Protein AF-A0A0F7FBL0-F1 (afdb_monomer_lite)

Radius of gyration: 16.07 Å; chains: 1; bounding box: 39×39×36 Å

Secondary structure (DSSP, 8-state):
--TTTTHHHHHHHHHHHHHT----TT-TT---SSEEEES-SSSHHHH-HHHHHHHHHHHHHHHHHHHHHHTT-SS--EEEEEE-SS-TTS-EEEEE-S-SSS-SS--------TT-PPPGGGBTTB-TTTTTTTS------SSSS--EEEEEE-

pLDDT: mean 74.2, std 18.41, range [28.88, 95.0]

Foldseek 3Di:
DPPCPCVVVLVVVLLVVLLPPDDVLLDPVDWFDFDKDFSDDPQQLVVDLVSLLSRVLSQVVSVVVVVVVCVNGPFAKEKEWEAEPRGSRPTIITIGGDDPPADPPDDPDDPQDQPADDDPSNPPPDDCVVAPHRDDDDQPDPDNGGYYYHYHYD

Organism: NCBI:txid1333534

Sequence (154 aa):
MKKTRGLKKHYRRIRKNLINIPLHLDDKESWYNMWHVHVEGKGISNISLKHRRSHIKELLNFLDGVEDHSRNSKLPFQTWIHIDAESGTCDSLYIHTPNPHTEYPYIIATKITKEMKVDPMFAGIIDEKNYENGINIRAKLFNNEEKFRRIIVY

Structure (mmCIF, N/CA/C/O backbone):
data_AF-A0A0F7FBL0-F1
#
_entry.id   AF-A0A0F7FBL0-F1
#
loop_
_atom_site.group_PDB
_atom_site.id
_atom_site.type_symbol
_atom_site.label_atom_id
_atom_site.label_alt_id
_atom_site.label_comp_id
_atom_site.label_asym_id
_atom_site.label_entity_id
_atom_site.label_seq_id
_atom_site.pdbx_PDB_ins_code
_atom_site.Cartn_x
_atom_site.Cartn_y
_atom_site.Cartn_z
_atom_site.occupancy
_atom_site.B_iso_or_equiv
_atom_site.auth_seq_id
_atom_site.auth_comp_id
_atom_site.auth_asym_id
_atom_site.auth_atom_id
_atom_site.pdbx_PDB_model_num
ATOM 1 N N . MET A 1 1 ? -17.330 20.996 19.217 1.00 46.38 1 MET A N 1
ATOM 2 C CA . MET A 1 1 ? -17.466 20.668 17.774 1.00 46.38 1 MET A CA 1
ATOM 3 C C . MET A 1 1 ? -17.455 19.145 17.612 1.00 46.38 1 MET A C 1
ATOM 5 O O . MET A 1 1 ? -16.532 18.523 18.123 1.00 46.38 1 MET A O 1
ATOM 9 N N . LYS A 1 2 ? -18.482 18.505 17.018 1.00 42.94 2 LYS A N 1
ATOM 10 C CA . LYS A 1 2 ? -18.538 17.025 16.938 1.00 42.94 2 LYS A CA 1
ATOM 11 C C . LYS A 1 2 ? -17.349 16.497 16.122 1.00 42.94 2 LYS A C 1
ATOM 13 O O . LYS A 1 2 ? -17.262 16.783 14.929 1.00 42.94 2 LYS A O 1
ATOM 18 N N . LYS A 1 3 ? -16.492 15.692 16.763 1.00 54.97 3 LYS A N 1
ATOM 19 C CA . LYS A 1 3 ? -15.247 15.095 16.228 1.00 54.97 3 LYS A CA 1
ATOM 20 C C . LYS A 1 3 ? -15.441 14.196 14.987 1.00 54.97 3 LYS A C 1
ATOM 22 O O . LYS A 1 3 ? -14.478 13.696 14.428 1.00 54.97 3 LYS A O 1
ATOM 27 N N . THR A 1 4 ? -16.682 14.004 14.536 1.00 56.12 4 THR A N 1
ATOM 28 C CA . THR A 1 4 ? -17.079 13.138 13.417 1.00 56.12 4 THR A CA 1
ATOM 29 C C . THR A 1 4 ? -17.600 13.897 12.189 1.00 56.12 4 THR A C 1
ATOM 31 O O . THR A 1 4 ? -17.837 13.291 11.138 1.00 56.12 4 THR A O 1
ATOM 34 N N . ARG A 1 5 ? -17.790 15.224 12.273 1.00 65.06 5 ARG A N 1
ATOM 35 C CA . ARG A 1 5 ? -18.327 16.018 11.157 1.00 65.06 5 ARG A CA 1
ATOM 36 C C . ARG A 1 5 ? -17.257 16.144 10.066 1.00 65.06 5 ARG A C 1
ATOM 38 O O . ARG A 1 5 ? -16.249 16.807 10.255 1.00 65.06 5 ARG A O 1
ATOM 45 N N . GLY A 1 6 ? -17.484 15.500 8.919 1.00 76.12 6 GLY A N 1
ATOM 46 C CA . GLY A 1 6 ? -16.589 15.572 7.755 1.00 76.12 6 GLY A CA 1
ATOM 47 C C . GLY A 1 6 ? -15.833 14.286 7.412 1.00 76.12 6 GLY A C 1
ATOM 48 O O . GLY A 1 6 ? -15.201 14.250 6.360 1.00 76.12 6 GLY A O 1
ATOM 49 N N . LEU A 1 7 ? -15.961 13.210 8.199 1.00 79.81 7 LEU A N 1
ATOM 50 C CA . LEU A 1 7 ? -15.278 11.930 7.938 1.00 79.81 7 LEU A CA 1
ATOM 51 C C . LEU A 1 7 ? -15.595 11.338 6.555 1.00 79.81 7 LEU A C 1
ATOM 53 O O . LEU A 1 7 ? -14.695 10.905 5.844 1.00 79.81 7 LEU A O 1
ATOM 57 N N . LYS A 1 8 ? -16.856 11.396 6.107 1.00 83.31 8 LYS A N 1
ATOM 58 C CA . LYS A 1 8 ? -17.236 10.933 4.757 1.00 83.31 8 LYS A CA 1
ATOM 59 C C . LYS A 1 8 ? -16.526 11.729 3.655 1.00 83.31 8 LYS A C 1
ATOM 61 O O . LYS A 1 8 ? -16.056 11.157 2.677 1.00 83.31 8 LYS A O 1
ATOM 66 N N . LYS A 1 9 ? -16.436 13.056 3.812 1.00 85.81 9 LYS A N 1
ATOM 67 C CA . LYS A 1 9 ? -15.704 13.934 2.881 1.00 85.81 9 LYS A CA 1
ATOM 68 C C . LYS A 1 9 ? -14.202 13.644 2.934 1.00 85.81 9 LYS A C 1
ATOM 70 O O . LYS A 1 9 ? -13.554 13.660 1.895 1.00 85.81 9 LYS A O 1
ATOM 75 N N . HIS A 1 10 ? -13.680 13.360 4.123 1.00 85.88 10 HIS A N 1
ATOM 76 C CA . HIS A 1 10 ? -12.286 13.006 4.351 1.00 85.88 10 HIS A CA 1
ATOM 77 C C . HIS A 1 10 ? -11.897 11.709 3.626 1.00 85.88 10 HIS A C 1
ATOM 79 O O . HIS A 1 10 ? -11.025 11.768 2.764 1.00 85.88 10 HIS A O 1
ATOM 85 N N . TYR A 1 11 ? -12.598 10.593 3.858 1.00 85.50 11 TYR A N 1
ATOM 86 C CA . TYR A 1 11 ? -12.302 9.324 3.175 1.00 85.50 11 TYR A CA 1
ATOM 87 C C . TYR A 1 11 ? -12.543 9.386 1.666 1.00 85.50 11 TYR A C 1
ATOM 89 O O . TYR A 1 11 ? -11.774 8.825 0.894 1.00 85.50 11 TYR A O 1
ATOM 97 N N . ARG A 1 12 ? -13.545 10.148 1.206 1.00 87.19 12 ARG A N 1
ATOM 98 C CA . ARG A 1 12 ? -13.715 10.403 -0.233 1.00 87.19 12 ARG A CA 1
ATOM 99 C C . ARG A 1 12 ? -12.504 11.121 -0.835 1.00 87.19 12 ARG A C 1
ATOM 101 O O . ARG A 1 12 ? -12.114 10.813 -1.954 1.00 87.19 12 ARG A O 1
ATOM 108 N N . ARG A 1 13 ? -11.925 12.082 -0.110 1.00 87.88 13 ARG A N 1
ATOM 109 C CA . ARG A 1 13 ? -10.719 12.791 -0.551 1.00 87.88 13 ARG A CA 1
ATOM 110 C C . ARG A 1 13 ? -9.504 11.868 -0.557 1.00 87.88 13 ARG A C 1
ATOM 112 O O . ARG A 1 13 ? -8.770 11.905 -1.528 1.00 87.88 13 ARG A O 1
ATOM 119 N N . ILE A 1 14 ? -9.330 11.040 0.474 1.00 88.06 14 ILE A N 1
ATOM 120 C CA . ILE A 1 14 ? -8.270 10.021 0.518 1.00 88.06 14 ILE A CA 1
ATOM 121 C C . ILE A 1 14 ? -8.345 9.130 -0.719 1.00 88.06 14 ILE A C 1
ATOM 123 O O . ILE A 1 14 ? -7.381 9.063 -1.468 1.00 88.06 14 ILE A O 1
ATOM 127 N N . ARG A 1 15 ? -9.509 8.524 -0.982 1.00 88.12 15 ARG A N 1
ATOM 128 C CA . ARG A 1 15 ? -9.693 7.653 -2.150 1.00 88.12 15 ARG A CA 1
ATOM 129 C C . ARG A 1 15 ? -9.379 8.364 -3.451 1.00 88.12 15 ARG A C 1
ATOM 131 O O . ARG A 1 15 ? -8.648 7.831 -4.271 1.00 88.12 15 ARG A O 1
ATOM 138 N N . LYS A 1 16 ? -9.896 9.586 -3.620 1.00 88.44 16 LYS A N 1
ATOM 139 C CA . LYS A 1 16 ? -9.608 10.396 -4.806 1.00 88.44 16 LYS A CA 1
ATOM 140 C C . LYS A 1 16 ? -8.106 10.649 -4.957 1.00 88.44 16 LYS A C 1
ATOM 142 O O . LYS A 1 16 ? -7.605 10.589 -6.068 1.00 88.44 16 LYS A O 1
ATOM 147 N N . ASN A 1 17 ? -7.409 10.942 -3.863 1.00 87.88 17 ASN A N 1
ATOM 148 C CA . ASN A 1 17 ? -5.974 11.189 -3.896 1.00 87.88 17 ASN A CA 1
ATOM 149 C C . ASN A 1 17 ? -5.205 9.924 -4.279 1.00 87.88 17 ASN A C 1
ATOM 151 O O . ASN A 1 17 ? -4.386 10.009 -5.178 1.00 87.88 17 ASN A O 1
ATOM 155 N N . LEU A 1 18 ? -5.503 8.782 -3.649 1.00 88.12 18 LEU A N 1
ATOM 156 C CA . LEU A 1 18 ? -4.835 7.503 -3.916 1.00 88.12 18 LEU A CA 1
ATOM 157 C C . LEU A 1 18 ? -5.059 7.027 -5.359 1.00 88.12 18 LEU A C 1
ATOM 159 O O . LEU A 1 18 ? -4.101 6.710 -6.047 1.00 88.12 18 LEU A O 1
ATOM 163 N N . ILE A 1 19 ? -6.304 7.051 -5.851 1.00 85.00 19 ILE A N 1
ATOM 164 C CA . ILE A 1 19 ? -6.646 6.618 -7.222 1.00 85.00 19 ILE A CA 1
ATOM 165 C C . ILE A 1 19 ? -5.982 7.500 -8.289 1.00 85.00 19 ILE A C 1
ATOM 167 O O . ILE A 1 19 ? -5.711 7.035 -9.389 1.00 85.00 19 ILE A O 1
ATOM 171 N N . ASN A 1 20 ? -5.719 8.769 -7.975 1.00 87.25 20 ASN A N 1
ATOM 172 C CA . ASN A 1 20 ? -5.108 9.710 -8.909 1.00 87.25 20 ASN A CA 1
ATOM 173 C C . ASN A 1 20 ? -3.574 9.742 -8.829 1.00 87.25 20 ASN A C 1
ATOM 175 O O . ASN A 1 20 ? -2.973 10.616 -9.452 1.00 87.25 20 ASN A O 1
ATOM 179 N N . ILE A 1 21 ? -2.935 8.861 -8.051 1.00 88.50 21 ILE A N 1
ATOM 180 C CA . ILE A 1 21 ? -1.473 8.759 -8.048 1.00 88.50 21 ILE A CA 1
ATOM 181 C C . ILE A 1 21 ? -1.043 8.168 -9.395 1.00 88.50 21 ILE A C 1
ATOM 183 O O . ILE A 1 21 ? -1.426 7.036 -9.693 1.00 88.50 21 ILE A O 1
ATOM 187 N N . PRO A 1 22 ? -0.260 8.898 -10.209 1.00 87.81 22 PRO A N 1
ATOM 188 C CA . PRO A 1 22 ? 0.261 8.344 -11.446 1.00 87.81 22 PRO A CA 1
ATOM 189 C C . PRO A 1 22 ? 1.307 7.275 -11.115 1.00 87.81 22 PRO A C 1
ATOM 191 O O . PRO A 1 22 ? 2.291 7.545 -10.423 1.00 87.81 22 PRO A O 1
ATOM 194 N N . LEU A 1 23 ? 1.076 6.056 -11.599 1.00 87.75 23 LEU A N 1
ATOM 195 C CA . LEU A 1 23 ? 2.027 4.955 -11.521 1.00 87.75 23 LEU A CA 1
ATOM 196 C C . LEU A 1 23 ? 2.505 4.619 -12.932 1.00 87.75 23 LEU A C 1
ATOM 198 O O . LEU A 1 23 ? 1.695 4.311 -13.799 1.00 87.75 23 LEU A O 1
ATOM 202 N N . HIS A 1 24 ? 3.815 4.664 -13.139 1.00 89.12 24 HIS A N 1
ATOM 203 C CA . HIS A 1 24 ? 4.495 4.448 -14.412 1.00 89.12 24 HIS A CA 1
ATOM 204 C C . HIS A 1 24 ? 5.081 3.031 -14.480 1.00 89.12 24 HIS A C 1
ATOM 206 O O . HIS A 1 24 ? 6.233 2.830 -14.843 1.00 89.12 24 HIS A O 1
ATOM 212 N N . LEU A 1 25 ? 4.299 2.027 -14.069 1.00 83.81 25 LEU A N 1
ATOM 213 C CA . LEU A 1 25 ? 4.720 0.615 -14.104 1.00 83.81 25 LEU A CA 1
ATOM 214 C C . LEU A 1 25 ? 4.785 0.054 -15.543 1.00 83.81 25 LEU A C 1
ATOM 216 O O . LEU A 1 25 ? 5.327 -1.021 -15.790 1.00 83.81 25 LEU A O 1
ATOM 220 N N . ASP A 1 26 ? 4.219 0.771 -16.509 1.00 83.06 26 ASP A N 1
ATOM 221 C CA . ASP A 1 26 ? 4.205 0.454 -17.937 1.00 83.06 26 ASP A CA 1
ATOM 222 C C . ASP A 1 26 ? 5.391 1.050 -18.721 1.00 83.06 26 ASP A C 1
ATOM 224 O O . ASP A 1 26 ? 5.597 0.701 -19.893 1.00 83.06 26 ASP A O 1
ATOM 228 N N . ASP A 1 27 ? 6.172 1.927 -18.093 1.00 86.12 27 ASP A N 1
ATOM 229 C CA . ASP A 1 27 ? 7.385 2.530 -18.638 1.00 86.12 27 ASP A CA 1
ATOM 230 C C . ASP A 1 27 ? 8.623 1.769 -18.150 1.00 86.12 27 ASP A C 1
ATOM 232 O O . ASP A 1 27 ? 8.798 1.567 -16.956 1.00 86.12 27 ASP A O 1
ATOM 236 N N . LYS A 1 28 ? 9.495 1.347 -19.072 1.00 82.31 28 LYS A N 1
ATOM 237 C CA . LYS A 1 28 ? 10.684 0.543 -18.746 1.00 82.31 28 LYS A CA 1
ATOM 238 C C . LYS A 1 28 ? 11.817 1.354 -18.119 1.00 82.31 28 LYS A C 1
ATOM 240 O O . LYS A 1 28 ? 12.675 0.764 -17.472 1.00 82.31 28 LYS A O 1
ATOM 245 N N . GLU A 1 29 ? 11.819 2.670 -18.314 1.00 87.81 29 GLU A N 1
ATOM 246 C CA . GLU A 1 29 ? 12.842 3.565 -17.758 1.00 87.81 29 GLU A CA 1
ATOM 247 C C . GLU A 1 29 ? 12.461 4.080 -16.361 1.00 87.81 29 GLU A C 1
ATOM 249 O O . GLU A 1 29 ? 13.287 4.646 -15.640 1.00 87.81 29 GLU A O 1
ATOM 254 N N . SER A 1 30 ? 11.204 3.874 -15.963 1.00 90.69 30 SER A N 1
ATOM 255 C CA . SER A 1 30 ? 10.697 4.249 -14.650 1.00 90.69 30 SER A CA 1
ATOM 256 C C . SER A 1 30 ? 11.172 3.278 -13.568 1.00 90.69 30 SER A C 1
ATOM 258 O O . SER A 1 30 ? 11.320 2.079 -13.785 1.00 90.69 30 SER A O 1
ATOM 260 N N . TRP A 1 31 ? 11.391 3.791 -12.359 1.00 92.62 31 TRP A N 1
ATOM 261 C CA . TRP A 1 31 ? 11.742 2.966 -11.207 1.00 92.62 31 TRP A CA 1
ATOM 262 C C . TRP A 1 31 ? 11.247 3.575 -9.896 1.00 92.62 31 TRP A C 1
ATOM 264 O O . TRP A 1 31 ? 11.058 4.783 -9.765 1.00 92.62 31 TRP A O 1
ATOM 274 N N . TYR A 1 32 ? 11.059 2.712 -8.899 1.00 92.62 32 TYR A N 1
ATOM 275 C CA . TYR A 1 32 ? 10.593 3.051 -7.563 1.00 92.62 32 TYR A CA 1
ATOM 276 C C . TYR A 1 32 ? 11.609 2.566 -6.528 1.00 92.62 32 TYR A C 1
ATOM 278 O O . TYR A 1 32 ? 11.713 1.374 -6.229 1.00 92.62 32 TYR A O 1
ATOM 286 N N . ASN A 1 33 ? 12.359 3.503 -5.949 1.00 94.12 33 ASN A N 1
ATOM 287 C CA . ASN A 1 33 ? 13.255 3.211 -4.835 1.00 94.12 33 ASN A CA 1
ATOM 288 C C . ASN A 1 33 ? 12.514 3.405 -3.504 1.00 94.12 33 ASN A C 1
ATOM 290 O O . ASN A 1 33 ? 12.409 4.534 -3.025 1.00 94.12 33 ASN A O 1
ATOM 294 N N . MET A 1 34 ? 11.973 2.320 -2.935 1.00 90.38 34 MET A N 1
ATOM 295 C CA . MET A 1 34 ? 11.245 2.329 -1.656 1.00 90.38 34 MET A CA 1
ATOM 296 C C . MET A 1 34 ? 10.153 3.412 -1.585 1.00 90.38 34 MET A C 1
ATOM 298 O O . MET A 1 34 ? 9.866 3.969 -0.519 1.00 90.38 34 MET A O 1
ATOM 302 N N . TRP A 1 35 ? 9.555 3.739 -2.735 1.00 94.38 35 TRP A N 1
ATOM 303 C CA . TRP A 1 35 ? 8.521 4.759 -2.817 1.00 94.38 35 TRP A CA 1
ATOM 304 C C . TRP A 1 35 ? 7.317 4.293 -2.016 1.00 94.38 35 TRP A C 1
ATOM 306 O O . TRP A 1 35 ? 6.952 3.121 -2.069 1.00 94.38 35 TRP A O 1
ATOM 316 N N . HIS A 1 36 ? 6.694 5.194 -1.272 1.00 93.50 36 HIS A N 1
ATOM 317 C CA . HIS A 1 36 ? 5.553 4.831 -0.455 1.00 93.50 36 HIS A CA 1
ATOM 318 C C . HIS A 1 36 ? 4.574 5.975 -0.292 1.00 93.50 36 HIS A C 1
ATOM 320 O O . HIS A 1 36 ? 4.909 7.153 -0.428 1.00 93.50 36 HIS A O 1
ATOM 326 N N . VAL A 1 37 ? 3.343 5.601 0.035 1.00 93.00 37 VAL A N 1
ATOM 327 C CA . VAL A 1 37 ? 2.269 6.535 0.334 1.00 93.00 37 VAL A CA 1
ATOM 328 C C . VAL A 1 37 ? 1.667 6.244 1.697 1.00 93.00 37 VAL A C 1
ATOM 330 O O . VAL A 1 37 ? 1.361 5.101 2.035 1.00 93.00 37 VAL A O 1
ATOM 333 N N . HIS A 1 38 ? 1.444 7.310 2.456 1.00 91.56 38 HIS A N 1
ATOM 334 C CA . HIS A 1 38 ? 0.614 7.299 3.652 1.00 91.56 38 HIS A CA 1
ATOM 335 C C . HIS A 1 38 ? -0.807 7.734 3.296 1.00 91.56 38 HIS A C 1
ATOM 337 O O . HIS A 1 38 ? -1.011 8.637 2.481 1.00 91.56 38 HIS A O 1
ATOM 343 N N . VAL A 1 39 ? -1.807 7.137 3.945 1.00 85.56 39 VAL A N 1
ATOM 344 C CA . VAL A 1 39 ? -3.222 7.476 3.708 1.00 85.56 39 VAL A CA 1
ATOM 345 C C . VAL A 1 39 ? -3.500 8.945 4.014 1.00 85.56 39 VAL A C 1
ATOM 347 O O . VAL A 1 39 ? -4.199 9.626 3.258 1.00 85.56 39 VAL A O 1
ATOM 350 N N . GLU A 1 40 ? -2.971 9.437 5.136 1.00 77.19 40 GLU A N 1
ATOM 351 C CA . GLU A 1 40 ? -3.034 10.842 5.512 1.00 77.19 40 GLU A CA 1
ATOM 352 C C . GLU A 1 40 ? -2.082 11.196 6.665 1.00 77.19 40 GLU A C 1
ATOM 354 O O . GLU A 1 40 ? -1.669 10.330 7.427 1.00 77.19 40 GLU A O 1
ATOM 359 N N . GLY A 1 41 ? -1.798 12.493 6.827 1.00 69.69 41 GLY A N 1
ATOM 360 C CA . GLY A 1 41 ? -0.924 13.015 7.885 1.00 69.69 41 GLY A CA 1
ATOM 361 C C . GLY A 1 41 ? -1.622 13.826 8.986 1.00 69.69 41 GLY A C 1
ATOM 362 O O . GLY A 1 41 ? -0.935 14.502 9.741 1.00 69.69 41 GLY A O 1
ATOM 363 N N . LYS A 1 42 ? -2.964 13.847 9.083 1.00 76.88 42 LYS A N 1
ATOM 364 C CA . LYS A 1 42 ? -3.671 14.652 10.108 1.00 76.88 42 LYS A CA 1
ATOM 365 C C . LYS A 1 42 ? -3.898 1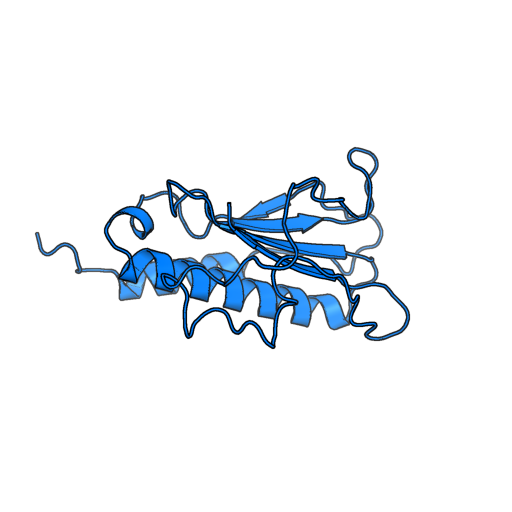3.922 11.434 1.00 76.88 42 LYS A C 1
ATOM 367 O O . LYS A 1 42 ? -4.556 14.481 12.311 1.00 76.88 42 LYS A O 1
ATOM 372 N N . GLY A 1 43 ? -3.397 12.698 11.589 1.00 83.06 43 GLY A N 1
ATOM 373 C CA . GLY A 1 43 ? -3.497 11.947 12.842 1.00 83.06 43 GLY A CA 1
ATOM 374 C C . GLY A 1 43 ? -4.862 11.319 13.110 1.00 83.06 43 GLY A C 1
ATOM 375 O O . GLY A 1 43 ? -5.103 10.865 14.223 1.00 83.06 43 GLY A O 1
ATOM 376 N N . ILE A 1 44 ? -5.773 11.267 12.134 1.00 85.56 44 ILE A N 1
ATOM 377 C CA . ILE A 1 44 ? -7.117 10.698 12.311 1.00 85.56 44 ILE A CA 1
ATOM 378 C C . ILE A 1 44 ? -7.044 9.205 12.625 1.00 85.56 44 ILE A C 1
ATOM 380 O O . ILE A 1 44 ? -7.812 8.723 13.460 1.00 85.56 44 ILE A O 1
ATOM 384 N N . SER A 1 45 ? -6.097 8.483 12.025 1.00 86.06 45 SER A N 1
ATOM 385 C CA . SER A 1 45 ? -5.819 7.082 12.358 1.00 86.06 45 SER A CA 1
ATOM 386 C C . SER A 1 45 ? -5.427 6.889 13.823 1.00 86.06 45 SER A C 1
ATOM 388 O O . SER A 1 45 ? -5.790 5.871 14.404 1.00 86.06 45 SER A O 1
ATOM 390 N N . ASN A 1 46 ? -4.800 7.885 14.451 1.00 88.94 46 ASN A N 1
ATOM 391 C CA . ASN A 1 46 ? -4.370 7.816 15.852 1.00 88.94 46 ASN A CA 1
ATOM 392 C C . ASN A 1 46 ? -5.504 8.143 16.837 1.00 88.94 46 ASN A C 1
ATOM 394 O O . ASN A 1 46 ? -5.386 7.881 18.028 1.00 88.94 46 ASN A O 1
ATOM 398 N N . ILE A 1 47 ? -6.633 8.687 16.363 1.00 88.56 47 ILE A N 1
ATOM 399 C CA . ILE A 1 47 ? -7.774 9.039 17.226 1.00 88.56 47 ILE A CA 1
ATOM 400 C C . ILE A 1 47 ? -8.483 7.789 17.753 1.00 88.56 47 ILE A C 1
ATOM 402 O O . ILE A 1 47 ? -9.007 7.790 18.865 1.00 88.56 47 ILE A O 1
ATOM 406 N N . SER A 1 48 ? -8.596 6.748 16.926 1.00 87.44 48 SER A N 1
ATOM 407 C CA . SER A 1 48 ? -9.246 5.503 17.334 1.00 87.44 48 SER A CA 1
ATOM 408 C C . SER A 1 48 ? -8.893 4.353 16.407 1.00 87.44 48 SER A C 1
ATOM 410 O O . SER A 1 48 ? -8.738 4.538 15.196 1.00 87.44 48 SER A O 1
ATOM 412 N N . LEU A 1 49 ? -8.971 3.142 16.954 1.00 86.31 49 LEU A N 1
ATOM 413 C CA . LEU A 1 49 ? -8.858 1.908 16.192 1.00 86.31 49 LEU A CA 1
ATOM 414 C C . LEU A 1 49 ? -9.797 1.863 14.972 1.00 86.31 49 LEU A C 1
ATOM 416 O O . LEU A 1 49 ? -9.415 1.444 13.881 1.00 86.31 49 LEU A O 1
ATOM 420 N N . LYS A 1 50 ? -11.034 2.344 15.112 1.00 88.12 50 LYS A N 1
ATOM 421 C CA . LYS A 1 50 ? -11.993 2.384 13.999 1.00 88.12 50 LYS A CA 1
ATOM 422 C C . LYS A 1 50 ? -11.464 3.188 12.802 1.00 88.12 50 LYS A C 1
ATOM 424 O O . LYS A 1 50 ? -11.703 2.810 11.652 1.00 88.12 50 LYS A O 1
ATOM 429 N N . HIS A 1 51 ? -10.759 4.287 13.065 1.00 88.38 51 HIS A N 1
ATOM 430 C CA . HIS A 1 51 ? -10.156 5.118 12.027 1.00 88.38 51 HIS A CA 1
ATOM 431 C C . HIS A 1 51 ? -8.922 4.467 11.424 1.00 88.38 51 HIS A C 1
ATOM 433 O O . HIS A 1 51 ? -8.850 4.382 10.200 1.00 88.38 51 HIS A O 1
ATOM 439 N N . ARG A 1 52 ? -8.033 3.911 12.253 1.00 88.56 52 ARG A N 1
ATOM 440 C CA . ARG A 1 52 ? -6.877 3.148 11.771 1.00 88.56 52 ARG A CA 1
ATOM 441 C C . ARG A 1 52 ? -7.288 1.989 10.861 1.00 88.56 52 ARG A C 1
ATOM 443 O O . ARG A 1 52 ? -6.848 1.913 9.722 1.00 88.56 52 ARG A O 1
ATOM 450 N N . ARG A 1 53 ? -8.265 1.180 11.285 1.00 89.00 53 ARG A N 1
ATOM 451 C CA . ARG A 1 53 ? -8.885 0.116 10.470 1.00 89.00 53 ARG A CA 1
ATOM 452 C C . ARG A 1 53 ? -9.429 0.632 9.138 1.00 89.00 53 ARG A C 1
ATOM 454 O O . ARG A 1 53 ? -9.329 -0.049 8.124 1.00 89.00 53 ARG A O 1
ATOM 461 N N . SER A 1 54 ? -10.017 1.828 9.126 1.00 89.75 54 SER A N 1
ATOM 462 C CA . SER A 1 54 ? -10.506 2.439 7.886 1.00 89.75 54 SER A CA 1
ATOM 463 C C . SER A 1 54 ? -9.358 2.880 6.975 1.00 89.75 54 SER A C 1
ATOM 465 O O . SER A 1 54 ? -9.495 2.762 5.768 1.00 89.75 54 SER A O 1
ATOM 467 N N . HIS A 1 55 ? -8.228 3.335 7.525 1.00 90.00 55 HIS A N 1
ATOM 468 C CA . HIS A 1 55 ? -7.041 3.701 6.742 1.00 90.00 55 HIS A CA 1
ATOM 469 C C . HIS A 1 55 ? -6.403 2.468 6.113 1.00 90.00 55 HIS A C 1
ATOM 471 O O . HIS A 1 55 ? -6.166 2.473 4.911 1.00 90.00 55 HIS A O 1
ATOM 477 N N . ILE A 1 56 ? -6.237 1.389 6.883 1.00 87.50 56 ILE A N 1
ATOM 478 C CA . ILE A 1 56 ? -5.746 0.114 6.349 1.00 87.50 56 ILE A CA 1
ATOM 479 C C . ILE A 1 56 ? -6.629 -0.370 5.195 1.00 87.50 56 ILE A C 1
ATOM 481 O O . ILE A 1 56 ? -6.106 -0.769 4.164 1.00 87.50 56 ILE A O 1
ATOM 485 N N . LYS A 1 57 ? -7.960 -0.241 5.290 1.00 89.38 57 LYS A N 1
ATOM 486 C CA . LYS A 1 57 ? -8.851 -0.542 4.155 1.00 89.38 57 LYS A CA 1
ATOM 487 C C . LYS A 1 57 ? -8.569 0.310 2.917 1.00 89.38 57 LYS A C 1
ATOM 489 O O . LYS A 1 57 ? -8.662 -0.206 1.813 1.00 89.38 57 LYS A O 1
ATOM 494 N N . GLU A 1 58 ? -8.242 1.592 3.071 1.00 90.38 58 GLU A N 1
ATOM 495 C CA . GLU A 1 58 ? -7.872 2.422 1.918 1.00 90.38 58 GLU A CA 1
ATOM 496 C C . GLU A 1 58 ? -6.506 2.041 1.335 1.00 90.38 58 GLU A C 1
ATOM 498 O O . GLU A 1 58 ? -6.364 2.071 0.117 1.00 90.38 58 GLU A O 1
ATOM 503 N N . LEU A 1 59 ? -5.532 1.634 2.162 1.00 89.00 59 LEU A N 1
ATOM 504 C CA . LEU A 1 59 ? -4.262 1.082 1.669 1.00 89.00 59 LEU A CA 1
ATOM 505 C C . LEU A 1 59 ? -4.478 -0.224 0.906 1.00 89.00 59 LEU A C 1
ATOM 507 O O . LEU A 1 59 ? -3.893 -0.400 -0.154 1.00 89.00 59 LEU A O 1
ATOM 511 N N . LEU A 1 60 ? -5.344 -1.108 1.407 1.00 86.56 60 LEU A N 1
ATOM 512 C CA . LEU A 1 60 ? -5.708 -2.356 0.729 1.00 86.56 60 LEU A CA 1
ATOM 513 C C . LEU A 1 60 ? -6.392 -2.085 -0.616 1.00 86.56 60 LEU A C 1
ATOM 515 O O . LEU A 1 60 ? -5.987 -2.647 -1.624 1.00 86.56 60 LEU A O 1
ATOM 519 N N . ASN A 1 61 ? -7.349 -1.153 -0.662 1.00 88.19 61 ASN A N 1
ATOM 520 C CA . ASN A 1 61 ? -7.973 -0.749 -1.926 1.00 88.19 61 ASN A CA 1
ATOM 521 C C . ASN A 1 61 ? -6.948 -0.150 -2.904 1.00 88.19 61 ASN A C 1
ATOM 523 O O . ASN A 1 61 ? -7.057 -0.338 -4.113 1.00 88.19 61 ASN A O 1
ATOM 527 N N . PHE A 1 62 ? -5.970 0.611 -2.399 1.00 89.25 62 PHE A N 1
ATOM 528 C CA . PHE A 1 62 ? -4.907 1.151 -3.242 1.00 89.25 62 PHE A CA 1
ATOM 529 C C . PHE A 1 62 ? -3.979 0.046 -3.751 1.00 89.25 62 PHE A C 1
ATOM 531 O O . PHE A 1 62 ? -3.627 0.064 -4.924 1.00 89.25 62 PHE A O 1
ATOM 538 N N . LEU A 1 63 ? -3.657 -0.947 -2.918 1.00 86.44 63 LEU A N 1
ATOM 539 C CA . LEU A 1 63 ? -2.906 -2.138 -3.312 1.00 86.44 63 LEU A CA 1
ATOM 540 C C . LEU A 1 63 ? -3.607 -2.899 -4.443 1.00 86.44 63 LEU A C 1
ATOM 542 O O . LEU A 1 63 ? -2.960 -3.225 -5.434 1.00 86.44 63 LEU A O 1
ATOM 546 N N . ASP A 1 64 ? -4.920 -3.120 -4.331 1.00 83.94 64 ASP A N 1
ATOM 547 C CA . ASP A 1 64 ? -5.723 -3.718 -5.406 1.00 83.94 64 ASP A CA 1
ATOM 548 C C . ASP A 1 64 ? -5.620 -2.883 -6.700 1.00 83.94 64 ASP A C 1
ATOM 550 O O . ASP A 1 64 ? -5.403 -3.420 -7.785 1.00 83.94 64 ASP A O 1
ATOM 554 N N . GLY A 1 65 ? -5.687 -1.552 -6.586 1.00 83.69 65 GLY A N 1
ATOM 555 C CA . GLY A 1 65 ? -5.525 -0.642 -7.722 1.00 83.69 65 GLY A CA 1
ATOM 556 C C . GLY A 1 65 ? -4.136 -0.695 -8.367 1.00 83.69 65 GLY A C 1
ATOM 557 O O . GLY A 1 65 ? -4.034 -0.667 -9.594 1.00 83.69 65 GLY A O 1
ATOM 558 N N . VAL A 1 66 ? -3.065 -0.791 -7.573 1.00 83.06 66 VAL A N 1
ATOM 559 C CA . VAL A 1 66 ? -1.689 -0.976 -8.070 1.00 83.06 66 VAL A CA 1
ATOM 560 C C . VAL A 1 66 ? -1.591 -2.288 -8.852 1.00 83.06 66 VAL A C 1
ATOM 562 O O . VAL A 1 66 ? -0.997 -2.325 -9.928 1.00 83.06 66 VAL A O 1
ATOM 565 N N . GLU A 1 67 ? -2.212 -3.359 -8.359 1.00 75.12 67 GLU A N 1
ATOM 566 C CA . GLU A 1 67 ? -2.212 -4.651 -9.043 1.00 75.12 67 GLU A CA 1
ATOM 567 C C . GLU A 1 67 ? -2.975 -4.640 -10.359 1.00 75.12 67 GLU A C 1
ATOM 569 O O . GLU A 1 67 ? -2.502 -5.221 -11.338 1.00 75.12 67 GLU A O 1
ATOM 574 N N . ASP A 1 68 ? -4.119 -3.967 -10.412 1.00 79.12 68 ASP A N 1
ATOM 575 C CA . ASP A 1 68 ? -4.866 -3.824 -11.655 1.00 79.12 68 ASP A CA 1
ATOM 576 C C . ASP A 1 68 ? -4.057 -3.049 -12.704 1.00 79.12 68 ASP A C 1
ATOM 578 O O . ASP A 1 68 ? -3.965 -3.504 -13.847 1.00 79.12 68 ASP A O 1
ATOM 582 N N . HIS A 1 69 ? -3.368 -1.968 -12.311 1.00 73.19 69 HIS A N 1
ATOM 583 C CA . HIS A 1 69 ? -2.405 -1.286 -13.189 1.00 73.19 69 HIS A CA 1
ATOM 584 C C . HIS A 1 69 ? -1.264 -2.220 -13.605 1.00 73.19 69 HIS A C 1
ATOM 586 O O . HIS A 1 69 ? -0.820 -2.209 -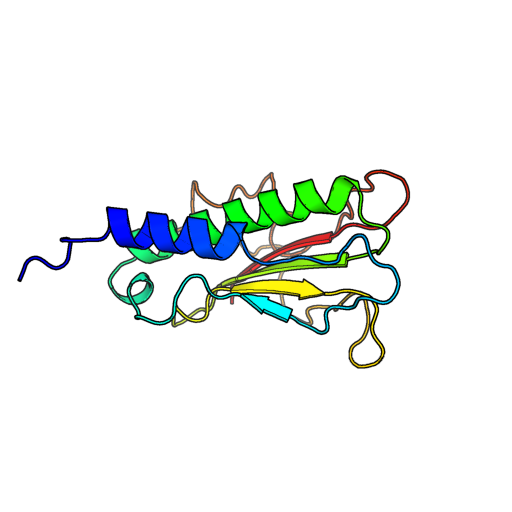14.754 1.00 73.19 69 HIS A O 1
ATOM 592 N N . SER A 1 70 ? -0.827 -3.090 -12.695 1.00 72.75 70 SER A N 1
ATOM 593 C CA . SER A 1 70 ? 0.290 -3.988 -12.949 1.00 72.75 70 SER A CA 1
ATOM 594 C C . SER A 1 70 ? 0.019 -5.082 -13.976 1.00 72.75 70 SER A C 1
ATOM 596 O O . SER A 1 70 ? 0.962 -5.723 -14.446 1.00 72.75 70 SER A O 1
ATOM 598 N N . ARG A 1 71 ? -1.245 -5.364 -14.318 1.00 73.12 71 ARG A N 1
ATOM 599 C CA . ARG A 1 71 ? -1.570 -6.390 -15.325 1.00 73.12 71 ARG A CA 1
ATOM 600 C C . ARG A 1 71 ? -0.939 -6.079 -16.682 1.00 73.12 71 ARG A C 1
ATOM 602 O O . ARG A 1 71 ? -0.609 -7.013 -17.403 1.00 73.12 71 ARG A O 1
ATOM 609 N N . ASN A 1 72 ? -0.705 -4.797 -16.962 1.00 73.75 72 ASN A N 1
ATOM 610 C CA . ASN A 1 72 ? -0.012 -4.308 -18.154 1.00 73.75 72 ASN A CA 1
ATOM 611 C C . ASN A 1 72 ? 1.410 -3.794 -17.849 1.00 73.75 72 ASN A C 1
ATOM 613 O O . ASN A 1 72 ? 2.002 -3.118 -18.689 1.00 73.75 72 ASN A O 1
ATOM 617 N N . SER A 1 73 ? 1.939 -4.074 -16.650 1.00 75.25 73 SER A N 1
ATOM 618 C CA . SER A 1 73 ? 3.291 -3.669 -16.254 1.00 75.25 73 SER A CA 1
ATOM 619 C C . SER A 1 73 ? 4.320 -4.251 -17.213 1.00 75.25 73 SER A C 1
ATOM 621 O O . SER A 1 73 ? 4.199 -5.404 -17.626 1.00 75.25 73 SER A O 1
ATOM 623 N N . LYS A 1 74 ? 5.352 -3.465 -17.520 1.00 75.75 74 LYS A N 1
ATOM 624 C CA . LYS A 1 74 ? 6.540 -3.932 -18.252 1.00 75.75 74 LYS A CA 1
ATOM 625 C C . LYS A 1 74 ? 7.741 -4.146 -17.333 1.00 75.75 74 LYS A C 1
ATOM 627 O O . LYS A 1 74 ? 8.829 -4.442 -17.824 1.00 75.75 74 LYS A O 1
ATOM 632 N N 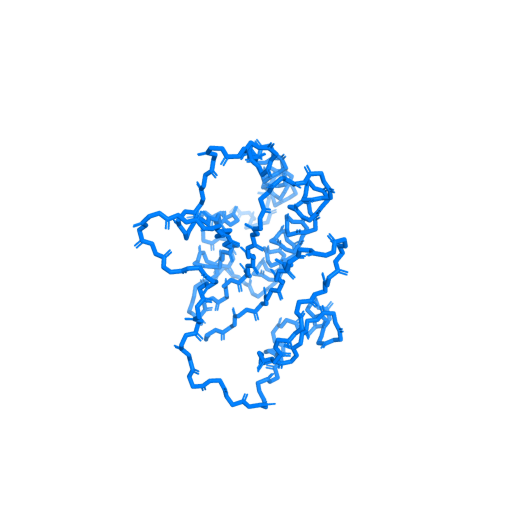. LEU A 1 75 ? 7.545 -3.934 -16.033 1.00 79.31 75 LEU A N 1
ATOM 633 C CA . LEU A 1 75 ? 8.568 -4.030 -15.009 1.00 79.31 75 LEU A CA 1
ATOM 634 C C . LEU A 1 75 ? 8.162 -5.028 -13.922 1.00 79.31 75 LEU A C 1
ATOM 636 O O . LEU A 1 75 ? 6.993 -5.040 -13.502 1.00 79.31 75 LEU A O 1
ATOM 640 N N . PRO A 1 76 ? 9.123 -5.804 -13.394 1.00 83.62 76 PRO A N 1
ATOM 641 C CA . PRO A 1 76 ? 8.924 -6.493 -12.135 1.00 83.62 76 PRO A CA 1
ATOM 642 C C . PRO A 1 76 ? 8.852 -5.458 -11.008 1.00 83.62 76 PRO A C 1
ATOM 644 O O . PRO A 1 76 ? 9.565 -4.449 -11.000 1.00 83.62 76 PRO A O 1
ATOM 647 N N . PHE A 1 77 ? 7.972 -5.706 -10.047 1.00 84.19 77 PHE A N 1
ATOM 648 C CA . PHE A 1 77 ? 7.784 -4.823 -8.909 1.00 84.19 77 PHE A CA 1
ATOM 649 C C . PHE A 1 77 ? 7.339 -5.618 -7.678 1.00 84.19 77 PHE A C 1
ATOM 651 O O . PHE A 1 77 ? 6.737 -6.694 -7.749 1.00 84.19 77 PHE A O 1
ATOM 658 N N . GLN A 1 78 ? 7.623 -5.037 -6.525 1.00 84.19 78 GLN A N 1
ATOM 659 C CA . GLN A 1 78 ? 7.281 -5.530 -5.210 1.00 84.19 78 GLN A CA 1
ATOM 660 C C . GLN A 1 78 ? 6.426 -4.478 -4.513 1.00 84.19 78 GLN A C 1
ATOM 662 O O . GLN A 1 78 ? 6.740 -3.289 -4.542 1.00 84.19 78 GLN A O 1
ATOM 667 N N . THR A 1 79 ? 5.360 -4.922 -3.852 1.00 84.00 79 THR A N 1
ATOM 668 C CA . THR A 1 79 ? 4.527 -4.050 -3.021 1.00 84.00 79 THR A CA 1
ATOM 669 C C . THR A 1 79 ? 4.336 -4.632 -1.640 1.00 84.00 79 THR A C 1
ATOM 671 O O . THR A 1 79 ? 4.252 -5.853 -1.462 1.00 84.00 79 THR A O 1
ATOM 674 N N . TRP A 1 80 ? 4.265 -3.752 -0.646 1.00 83.25 80 TRP A N 1
ATOM 675 C CA . TRP A 1 80 ? 3.860 -4.158 0.688 1.00 83.25 80 TRP A CA 1
ATOM 676 C C . TRP A 1 80 ? 3.187 -3.044 1.463 1.00 83.25 80 TRP A C 1
ATOM 678 O O . TRP A 1 80 ? 3.460 -1.871 1.242 1.00 83.25 80 TRP A O 1
ATOM 688 N N . ILE A 1 81 ? 2.319 -3.413 2.397 1.00 84.69 81 ILE A N 1
ATOM 689 C CA . ILE A 1 81 ? 1.826 -2.477 3.407 1.00 84.69 81 ILE A CA 1
ATOM 690 C C . ILE A 1 81 ? 2.722 -2.583 4.636 1.00 84.69 81 ILE A C 1
ATOM 692 O O . ILE A 1 81 ? 2.972 -3.685 5.113 1.00 84.69 81 ILE A O 1
ATOM 696 N N . HIS A 1 82 ? 3.187 -1.446 5.134 1.00 84.25 82 HIS A N 1
ATOM 697 C CA . HIS A 1 82 ? 3.818 -1.289 6.434 1.00 84.25 82 HIS A CA 1
ATOM 698 C C . HIS A 1 82 ? 2.773 -0.792 7.431 1.00 84.25 82 HIS A C 1
ATOM 700 O O . HIS A 1 82 ? 2.132 0.233 7.192 1.00 84.25 82 HIS A O 1
ATOM 706 N N . ILE A 1 83 ? 2.594 -1.519 8.529 1.00 82.75 83 ILE A N 1
ATOM 707 C CA . ILE A 1 83 ? 1.785 -1.093 9.667 1.00 82.75 83 ILE A CA 1
ATOM 708 C C . ILE A 1 83 ? 2.731 -0.830 10.828 1.00 82.75 83 ILE A C 1
ATOM 710 O O . ILE A 1 83 ? 3.428 -1.736 11.279 1.00 82.75 83 ILE A O 1
ATOM 714 N N . ASP A 1 84 ? 2.736 0.413 11.285 1.00 83.38 84 ASP A N 1
ATOM 715 C CA . ASP A 1 84 ? 3.601 0.877 12.364 1.00 83.38 84 ASP A CA 1
ATOM 716 C C . ASP A 1 84 ? 3.051 0.440 13.735 1.00 83.38 84 ASP A C 1
ATOM 718 O O . ASP A 1 84 ? 1.838 0.409 13.934 1.00 83.38 84 ASP A O 1
ATOM 722 N N . ALA A 1 85 ? 3.885 0.133 14.723 1.00 77.25 85 ALA A N 1
ATOM 723 C CA . ALA A 1 85 ? 3.366 -0.275 16.034 1.00 77.25 85 ALA A CA 1
ATOM 724 C C . ALA A 1 85 ? 2.621 0.876 16.744 1.00 77.25 85 ALA A C 1
ATOM 726 O O . ALA A 1 85 ? 1.578 0.685 17.378 1.00 77.25 85 ALA A O 1
ATOM 727 N N . GLU A 1 86 ? 3.125 2.102 16.605 1.00 79.44 86 GLU A N 1
ATOM 728 C CA . GLU A 1 86 ? 2.806 3.219 17.495 1.00 79.44 86 GLU A CA 1
ATOM 729 C C . GLU A 1 86 ? 1.823 4.215 16.873 1.00 79.44 86 GLU A C 1
ATOM 731 O O . GLU A 1 86 ? 0.989 4.805 17.566 1.00 79.44 86 GLU A O 1
ATOM 736 N N . SER A 1 87 ? 1.891 4.406 15.557 1.00 86.00 87 SER A N 1
ATOM 737 C CA . SER A 1 87 ? 1.212 5.495 14.873 1.00 86.00 87 SER A CA 1
ATOM 738 C C . SER A 1 87 ? 0.646 5.079 13.525 1.00 86.00 87 SER A C 1
ATOM 740 O O . SER A 1 87 ? 1.349 4.887 12.537 1.00 86.00 87 SER A O 1
ATOM 742 N N . GLY A 1 88 ? -0.679 5.107 13.419 1.00 84.94 88 GLY A N 1
ATOM 743 C CA . GLY A 1 88 ? -1.363 4.862 12.158 1.00 84.94 88 GLY A CA 1
ATOM 744 C C . GLY A 1 88 ? -1.195 5.966 11.113 1.00 84.94 88 GLY A C 1
ATOM 745 O O . GLY A 1 88 ? -1.791 5.879 10.040 1.00 84.94 88 GLY A O 1
ATOM 746 N N . THR A 1 89 ? -0.471 7.052 11.400 1.00 89.25 89 THR A N 1
ATOM 747 C CA . THR A 1 89 ? -0.023 7.994 10.356 1.00 89.25 89 THR A CA 1
ATOM 748 C C . THR A 1 89 ? 1.216 7.493 9.628 1.00 89.25 89 THR A C 1
ATOM 750 O O . THR A 1 89 ? 1.471 7.942 8.517 1.00 89.25 89 THR A O 1
ATOM 753 N N . CYS A 1 90 ? 1.969 6.585 10.251 1.00 88.00 90 CYS A N 1
ATOM 754 C CA . CYS A 1 90 ? 3.148 5.940 9.684 1.00 88.00 90 CYS A CA 1
ATOM 755 C C . CYS A 1 90 ? 2.786 4.671 8.894 1.00 88.00 90 CYS A C 1
ATOM 757 O O . CYS A 1 90 ? 3.628 4.149 8.166 1.00 88.00 90 CYS A O 1
ATOM 759 N N . ASP A 1 91 ? 1.525 4.226 8.966 1.00 88.25 91 ASP A N 1
ATOM 760 C CA . ASP A 1 91 ? 0.994 3.181 8.090 1.00 88.25 91 ASP A CA 1
ATOM 761 C C . ASP A 1 91 ? 1.131 3.620 6.623 1.00 88.25 91 ASP A C 1
ATOM 763 O O . ASP A 1 91 ? 0.702 4.723 6.247 1.00 88.25 91 ASP A O 1
ATOM 767 N N . SER A 1 92 ? 1.717 2.768 5.786 1.00 90.75 92 SER A N 1
ATOM 768 C CA . SER A 1 92 ? 2.010 3.095 4.389 1.00 90.75 92 SER A CA 1
ATOM 769 C C . SER A 1 92 ? 1.931 1.898 3.456 1.00 90.75 92 SER A C 1
ATOM 771 O O . SER A 1 92 ? 2.031 0.750 3.873 1.00 90.75 92 SER A O 1
ATOM 773 N N . LEU A 1 93 ? 1.744 2.177 2.167 1.00 90.94 93 LEU A N 1
ATOM 774 C CA . LEU A 1 93 ? 1.950 1.211 1.092 1.00 90.94 93 LEU A CA 1
ATOM 775 C C . LEU A 1 93 ? 3.228 1.569 0.350 1.00 90.94 93 LEU A C 1
ATOM 777 O O . LEU A 1 93 ? 3.362 2.699 -0.111 1.00 90.94 93 LEU A O 1
ATOM 781 N N . TYR A 1 94 ? 4.119 0.598 0.211 1.00 90.31 94 TYR A N 1
ATOM 782 C CA . TYR A 1 94 ? 5.366 0.681 -0.529 1.00 90.31 94 TYR A CA 1
ATOM 783 C C . TYR A 1 94 ? 5.241 0.062 -1.919 1.00 90.31 94 TYR A C 1
ATOM 785 O O . TYR A 1 94 ? 4.553 -0.945 -2.111 1.00 90.31 94 TYR A O 1
ATOM 793 N N . ILE A 1 95 ? 5.973 0.648 -2.862 1.00 89.88 95 ILE A N 1
ATOM 794 C CA . ILE A 1 95 ? 6.233 0.147 -4.206 1.00 89.88 95 ILE A CA 1
ATOM 795 C C . ILE A 1 95 ? 7.743 0.184 -4.422 1.00 89.88 95 ILE A C 1
ATOM 797 O O . ILE A 1 95 ? 8.404 1.196 -4.173 1.00 89.88 95 ILE A O 1
ATOM 801 N N . HIS A 1 96 ? 8.283 -0.928 -4.899 1.00 89.38 96 HIS A N 1
ATOM 802 C CA . HIS A 1 96 ? 9.695 -1.070 -5.189 1.00 89.38 96 HIS A CA 1
ATOM 803 C C . HIS A 1 96 ? 9.914 -1.816 -6.501 1.00 89.38 96 HIS A C 1
ATOM 805 O O . HIS A 1 96 ? 9.234 -2.800 -6.774 1.00 89.38 96 HIS A O 1
ATOM 811 N N . THR A 1 97 ? 10.866 -1.362 -7.303 1.00 88.62 97 THR A N 1
ATOM 812 C CA . THR A 1 97 ? 11.277 -2.003 -8.563 1.00 88.62 97 THR A CA 1
ATOM 813 C C . THR A 1 97 ? 12.795 -2.154 -8.586 1.00 88.62 97 THR A C 1
ATOM 815 O O . THR A 1 97 ? 13.474 -1.509 -7.776 1.00 88.62 97 THR A O 1
ATOM 818 N N . PRO A 1 98 ? 13.366 -2.929 -9.529 1.00 89.50 98 PRO A N 1
ATOM 819 C CA . PRO A 1 98 ? 14.784 -2.814 -9.841 1.00 89.50 98 PRO A CA 1
ATOM 820 C C . PRO A 1 98 ? 15.161 -1.349 -10.063 1.00 89.50 98 PRO A C 1
ATOM 822 O O . PRO A 1 98 ? 14.450 -0.609 -10.745 1.00 89.50 98 PRO A O 1
ATOM 825 N N . ASN A 1 99 ? 16.236 -0.918 -9.414 1.00 92.56 99 ASN A N 1
ATOM 826 C CA . ASN A 1 99 ? 16.726 0.455 -9.434 1.00 92.56 99 ASN A CA 1
ATOM 827 C C . ASN A 1 99 ? 18.213 0.453 -9.007 1.00 92.56 99 ASN A C 1
ATOM 829 O O . ASN A 1 99 ? 18.670 -0.523 -8.410 1.00 92.56 99 ASN A O 1
ATOM 833 N N . PRO A 1 100 ? 18.979 1.524 -9.270 1.00 94.44 100 PRO A N 1
ATOM 834 C CA . PRO A 1 100 ? 20.419 1.553 -8.999 1.00 94.44 100 PRO A CA 1
ATOM 835 C C . PRO A 1 100 ? 20.794 1.845 -7.533 1.00 94.44 100 PRO A C 1
ATOM 837 O O . PRO A 1 100 ? 21.978 1.911 -7.214 1.00 94.44 100 PRO A O 1
ATOM 840 N N . HIS A 1 101 ? 19.823 2.068 -6.644 1.00 95.00 101 HIS A N 1
ATOM 841 C CA . HIS A 1 101 ? 20.064 2.585 -5.293 1.00 95.00 101 HIS A CA 1
ATOM 842 C C . HIS A 1 101 ? 19.801 1.573 -4.179 1.00 95.00 101 HIS A C 1
ATOM 844 O O . HIS A 1 101 ? 20.367 1.692 -3.094 1.00 95.00 101 HIS A O 1
ATOM 850 N N . THR A 1 102 ? 18.903 0.618 -4.388 1.00 91.25 102 THR A N 1
ATOM 851 C CA . THR A 1 102 ? 18.522 -0.369 -3.374 1.00 91.25 102 THR A CA 1
ATOM 852 C C . THR A 1 102 ? 18.251 -1.703 -4.044 1.00 91.25 102 THR A C 1
ATOM 854 O O . THR A 1 102 ? 17.643 -1.744 -5.114 1.00 91.25 102 THR A O 1
ATOM 857 N N . GLU A 1 103 ? 18.736 -2.774 -3.413 1.00 88.25 103 GLU A N 1
ATOM 858 C CA . GLU A 1 103 ? 18.633 -4.138 -3.924 1.00 88.25 103 GLU A CA 1
ATOM 859 C C . GLU A 1 103 ? 17.183 -4.546 -4.179 1.00 88.25 103 GLU A C 1
ATOM 861 O O . GLU A 1 103 ? 16.307 -4.330 -3.343 1.00 88.25 103 GLU A O 1
ATOM 866 N N . TYR A 1 104 ? 16.969 -5.203 -5.320 1.00 84.06 104 TYR A N 1
ATOM 867 C CA . TYR A 1 104 ? 15.689 -5.778 -5.700 1.00 84.06 104 TYR A CA 1
ATOM 868 C C . TYR A 1 104 ? 15.808 -7.307 -5.865 1.00 84.06 104 TYR A C 1
ATOM 870 O O . TYR A 1 104 ? 16.731 -7.758 -6.548 1.00 84.06 104 TYR A O 1
ATOM 878 N N . PRO A 1 105 ? 14.858 -8.104 -5.337 1.00 82.38 105 PRO A N 1
ATOM 879 C CA . PRO A 1 105 ? 13.751 -7.678 -4.480 1.00 82.38 105 PRO A CA 1
ATOM 880 C C . PRO A 1 105 ? 14.255 -7.237 -3.102 1.00 82.38 105 PRO A C 1
ATOM 882 O O . PRO A 1 105 ? 15.206 -7.807 -2.570 1.00 82.38 105 PRO A O 1
ATOM 885 N N . TYR A 1 106 ? 13.576 -6.268 -2.486 1.00 80.31 106 TYR A N 1
ATOM 886 C CA . TYR A 1 106 ? 13.928 -5.833 -1.141 1.00 80.31 106 TYR A CA 1
ATOM 887 C C . TYR A 1 106 ? 13.623 -6.958 -0.145 1.00 80.31 106 TYR A C 1
ATOM 889 O O . TYR A 1 106 ? 12.471 -7.400 0.034 1.00 80.31 106 TYR A O 1
ATOM 897 N N . ILE A 1 107 ? 14.686 -7.448 0.493 1.00 75.38 107 ILE A N 1
ATOM 898 C CA . ILE A 1 107 ? 14.610 -8.445 1.555 1.00 75.38 107 ILE A CA 1
ATOM 899 C C . ILE A 1 107 ? 14.335 -7.703 2.855 1.00 75.38 107 ILE A C 1
ATOM 901 O O . ILE A 1 107 ? 15.174 -6.980 3.385 1.00 75.38 107 ILE A O 1
ATOM 905 N N . ILE A 1 108 ? 13.137 -7.907 3.389 1.00 67.81 108 ILE A N 1
ATOM 906 C CA . ILE A 1 108 ? 12.697 -7.233 4.606 1.00 67.81 108 ILE A CA 1
ATOM 907 C C . ILE A 1 108 ? 13.253 -8.038 5.777 1.00 67.81 108 ILE A C 1
ATOM 909 O O . ILE A 1 108 ? 12.618 -8.964 6.282 1.00 67.81 108 ILE A O 1
ATOM 913 N N . ALA A 1 109 ? 14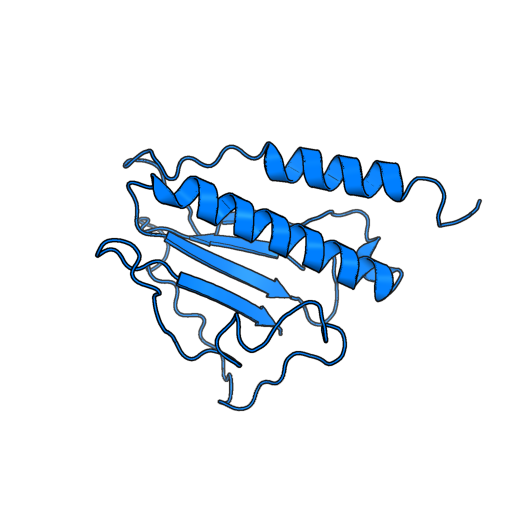.506 -7.731 6.124 1.00 53.41 109 ALA A N 1
ATOM 914 C CA . ALA A 1 109 ? 15.272 -8.394 7.167 1.00 53.41 109 ALA A CA 1
ATOM 915 C C . ALA A 1 109 ? 14.604 -8.156 8.520 1.00 53.41 109 ALA A C 1
ATOM 917 O O . ALA A 1 109 ? 14.764 -7.122 9.163 1.00 53.41 109 ALA A O 1
ATOM 918 N N . THR A 1 110 ? 13.812 -9.122 8.947 1.00 52.00 110 THR A N 1
ATOM 919 C CA . THR A 1 110 ? 13.107 -9.078 10.219 1.00 52.00 110 THR A CA 1
ATOM 920 C C . THR A 1 110 ? 13.208 -10.454 10.857 1.00 52.00 110 THR A C 1
ATOM 922 O O . THR A 1 110 ? 13.179 -11.479 10.174 1.00 52.00 110 THR A O 1
ATOM 925 N N . LYS A 1 111 ? 13.339 -10.495 12.188 1.00 40.91 111 LYS A N 1
ATOM 926 C CA . LYS A 1 111 ? 13.152 -11.715 12.986 1.00 40.91 111 LYS A CA 1
ATOM 927 C C . LYS A 1 111 ? 11.656 -12.063 13.020 1.00 40.91 111 LYS A C 1
ATOM 929 O O . LYS A 1 111 ? 11.049 -12.089 14.082 1.00 40.91 111 LYS A O 1
ATOM 934 N N . ILE A 1 112 ? 11.044 -12.257 11.856 1.00 48.44 112 ILE A N 1
ATOM 935 C CA . ILE A 1 112 ? 9.659 -12.706 11.750 1.00 48.44 112 ILE A CA 1
ATOM 936 C C . ILE A 1 112 ? 9.680 -14.210 11.959 1.00 48.44 112 ILE A C 1
ATOM 938 O O . ILE A 1 112 ? 10.203 -14.977 11.150 1.00 48.44 112 ILE A O 1
ATOM 942 N N . THR A 1 113 ? 9.184 -14.633 13.114 1.00 38.50 113 THR A N 1
ATOM 943 C CA . THR A 1 113 ? 8.933 -16.043 13.373 1.00 38.50 113 THR A CA 1
ATOM 944 C C . THR A 1 113 ? 7.749 -16.483 12.512 1.00 38.50 113 THR A C 1
ATOM 946 O O . THR A 1 113 ? 6.831 -15.705 12.252 1.00 38.50 113 THR A O 1
ATOM 949 N N . LYS A 1 114 ? 7.743 -17.753 12.095 1.00 44.62 114 LYS A N 1
ATOM 950 C CA . LYS A 1 114 ? 6.692 -18.427 11.296 1.00 44.62 114 LYS A CA 1
ATOM 951 C C . LYS A 1 114 ? 5.261 -18.343 11.877 1.00 44.62 114 LYS A C 1
ATOM 953 O O . LYS A 1 114 ? 4.342 -18.937 11.327 1.00 44.62 114 LYS A O 1
ATOM 958 N N . GLU A 1 115 ? 5.085 -17.656 13.000 1.00 49.00 115 GLU A N 1
ATOM 959 C CA . GLU A 1 115 ? 3.912 -17.662 13.870 1.00 49.00 115 GLU A CA 1
ATOM 960 C C . GLU A 1 115 ? 3.295 -16.269 14.057 1.00 49.00 115 GLU A C 1
ATOM 962 O O . GLU A 1 115 ? 2.416 -16.105 14.904 1.00 49.00 115 GLU A O 1
ATOM 967 N N . MET A 1 116 ? 3.727 -15.255 13.297 1.00 48.50 116 MET A N 1
ATOM 968 C CA . MET A 1 116 ? 3.081 -13.942 13.341 1.00 48.50 116 MET A CA 1
ATOM 969 C C . MET A 1 116 ? 1.625 -14.045 12.876 1.00 48.50 116 MET A C 1
ATOM 971 O O . MET A 1 116 ? 1.331 -14.141 11.685 1.00 48.50 116 MET A O 1
ATOM 975 N N . LYS A 1 117 ? 0.720 -14.019 13.852 1.00 57.06 117 LYS A N 1
ATOM 976 C CA . LYS A 1 117 ? -0.721 -13.867 13.657 1.00 57.06 117 LYS A CA 1
ATOM 977 C C . LYS A 1 117 ? -1.013 -12.421 13.285 1.00 57.06 117 LYS A C 1
ATOM 979 O O . LYS A 1 117 ? -0.359 -11.515 13.807 1.00 57.06 117 LYS A O 1
ATOM 984 N N . VAL A 1 118 ? -2.002 -12.197 12.421 1.00 62.00 118 VAL A N 1
ATOM 985 C CA . VAL A 1 118 ? -2.522 -10.845 12.202 1.00 62.00 118 VAL A CA 1
ATOM 986 C C . VAL A 1 118 ? -2.942 -10.293 13.557 1.00 62.00 118 VAL A C 1
ATOM 988 O O . VAL A 1 118 ? -3.680 -10.954 14.293 1.00 62.00 118 VAL A O 1
ATOM 991 N N . ASP A 1 119 ? -2.459 -9.093 13.892 1.00 69.38 119 ASP A N 1
ATOM 992 C CA . ASP A 1 119 ? -2.871 -8.415 15.117 1.00 69.38 119 ASP A CA 1
ATOM 993 C C . ASP A 1 119 ? -4.412 -8.448 15.181 1.00 69.38 119 ASP A C 1
ATOM 995 O O . ASP A 1 119 ? -5.062 -8.042 14.206 1.00 69.38 119 ASP A O 1
ATOM 999 N N . PRO A 1 120 ? -5.027 -8.937 16.278 1.00 72.00 120 PRO A N 1
ATOM 1000 C CA . PRO A 1 120 ? -6.482 -8.957 16.440 1.00 72.00 120 PRO A CA 1
ATOM 1001 C C . PRO A 1 120 ? -7.149 -7.621 16.081 1.00 72.00 120 PRO A C 1
ATOM 1003 O O . PRO A 1 120 ? -8.285 -7.586 15.596 1.00 72.00 120 PRO A O 1
ATOM 1006 N N . MET A 1 121 ? -6.410 -6.521 16.237 1.00 70.94 121 MET A 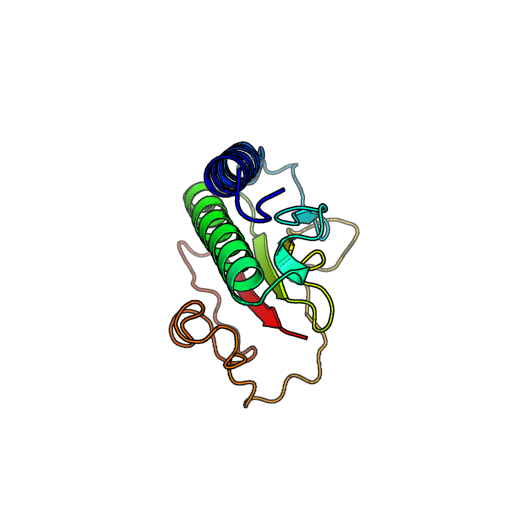N 1
ATOM 1007 C CA . MET A 1 121 ? -6.730 -5.178 15.778 1.00 70.94 121 MET A CA 1
ATOM 1008 C C . MET A 1 121 ? -7.194 -5.097 14.312 1.00 70.94 121 MET A C 1
ATOM 1010 O O . MET A 1 121 ? -8.033 -4.250 13.984 1.00 70.94 121 MET A O 1
ATOM 1014 N N . PHE A 1 122 ? -6.705 -5.968 13.429 1.00 74.50 122 PHE A N 1
ATOM 1015 C CA . PHE A 1 122 ? -7.004 -6.015 11.993 1.00 74.50 122 PHE A CA 1
ATOM 1016 C C . PHE A 1 122 ? -7.774 -7.264 11.555 1.00 74.50 122 PHE A C 1
ATOM 1018 O O . PHE A 1 122 ? -8.047 -7.427 10.362 1.00 74.50 122 PHE A O 1
ATOM 1025 N N . ALA A 1 123 ? -8.236 -8.081 12.506 1.00 76.38 123 ALA A N 1
ATOM 1026 C CA . ALA A 1 123 ? -9.090 -9.228 12.219 1.00 76.38 123 ALA A CA 1
ATOM 1027 C C . ALA A 1 123 ? -10.317 -8.819 11.377 1.00 76.38 123 ALA A C 1
ATOM 1029 O O . ALA A 1 123 ? -10.954 -7.776 11.615 1.00 76.38 123 ALA A O 1
ATOM 1030 N N . GLY A 1 124 ? -10.617 -9.624 10.353 1.00 75.88 124 GLY A N 1
ATOM 1031 C CA . GLY A 1 124 ? -11.703 -9.386 9.395 1.00 75.88 124 GLY A CA 1
ATOM 1032 C C . GLY A 1 124 ? -11.467 -8.230 8.412 1.00 75.88 124 GLY A C 1
ATOM 1033 O O . GLY A 1 124 ? -12.397 -7.828 7.716 1.00 75.88 124 GLY A O 1
ATOM 1034 N N . ILE A 1 125 ? -10.263 -7.650 8.383 1.00 76.44 125 ILE A N 1
ATOM 1035 C CA . ILE A 1 125 ? -9.826 -6.689 7.354 1.00 76.44 125 ILE A CA 1
ATOM 1036 C C . ILE A 1 125 ? -8.689 -7.287 6.548 1.00 76.44 125 ILE A C 1
ATOM 1038 O O . ILE A 1 125 ? -8.728 -7.257 5.324 1.00 76.44 125 ILE A O 1
ATOM 1042 N N . ILE A 1 126 ? -7.699 -7.825 7.252 1.00 72.88 126 ILE A N 1
ATOM 1043 C CA . ILE A 1 126 ? -6.617 -8.586 6.652 1.00 72.88 126 ILE A CA 1
ATOM 1044 C C . ILE A 1 126 ? -7.020 -10.052 6.753 1.00 72.88 126 ILE A C 1
ATOM 1046 O O . ILE A 1 126 ? -7.261 -10.560 7.849 1.00 72.88 126 ILE A O 1
ATOM 1050 N N . ASP A 1 127 ? -7.158 -10.702 5.603 1.00 66.81 127 ASP A N 1
ATOM 1051 C CA . ASP A 1 127 ? -7.392 -12.138 5.534 1.00 66.81 127 ASP A CA 1
ATOM 1052 C C . ASP A 1 127 ? -6.048 -12.849 5.387 1.00 66.81 127 ASP A C 1
ATOM 1054 O O . ASP A 1 127 ? -5.422 -12.796 4.330 1.00 66.81 127 ASP A O 1
ATOM 1058 N N . GLU A 1 128 ? -5.635 -13.535 6.447 1.00 60.47 128 GLU A N 1
ATOM 1059 C CA . GLU A 1 128 ? -4.468 -14.425 6.519 1.00 60.47 128 GLU A CA 1
ATOM 1060 C C . GLU A 1 128 ? -4.392 -15.471 5.392 1.00 60.47 128 GLU A C 1
ATOM 1062 O O . GLU A 1 128 ? -3.354 -16.080 5.170 1.00 60.47 128 GLU A O 1
ATOM 1067 N N . LYS A 1 129 ? -5.486 -15.721 4.666 1.00 60.62 129 LYS A N 1
ATOM 1068 C CA . LYS A 1 129 ? -5.495 -16.619 3.502 1.00 60.62 129 LYS A CA 1
ATOM 1069 C C . LYS A 1 129 ? -5.110 -15.922 2.199 1.00 60.62 129 LYS A C 1
ATOM 1071 O O . LYS A 1 129 ? -4.678 -16.587 1.260 1.00 60.62 129 LYS A O 1
ATOM 1076 N N . ASN A 1 130 ? -5.290 -14.604 2.131 1.00 55.31 130 ASN A N 1
ATOM 1077 C CA . ASN A 1 130 ? -4.956 -13.779 0.965 1.00 55.31 130 ASN A CA 1
ATOM 1078 C C . ASN A 1 130 ? -3.529 -13.224 1.028 1.00 55.31 130 ASN A C 1
ATOM 1080 O O . ASN A 1 130 ? -3.017 -12.728 0.024 1.00 55.31 130 ASN A O 1
ATOM 1084 N N . TYR A 1 131 ? -2.900 -13.320 2.196 1.00 54.78 131 TYR A N 1
ATOM 1085 C CA . TYR A 1 131 ? -1.538 -12.889 2.462 1.00 54.78 131 TYR A CA 1
ATOM 1086 C C . TYR A 1 131 ? -0.834 -14.033 3.166 1.00 54.78 131 TYR A C 1
ATOM 1088 O O . TYR A 1 131 ? -1.375 -14.577 4.114 1.00 54.78 131 TYR A O 1
ATOM 1096 N N . GLU A 1 132 ? 0.353 -14.426 2.730 1.00 49.06 132 GLU A N 1
ATOM 1097 C CA . GLU A 1 132 ? 1.062 -15.502 3.418 1.00 49.06 132 GLU A CA 1
ATOM 1098 C C . GLU A 1 132 ? 1.406 -15.063 4.842 1.00 49.06 132 GLU A C 1
ATOM 1100 O O . GLU A 1 132 ? 2.188 -14.127 5.033 1.00 49.06 132 GLU A O 1
ATOM 1105 N N . ASN A 1 133 ? 0.768 -15.727 5.814 1.00 39.31 133 ASN A N 1
ATOM 1106 C CA . ASN A 1 133 ? 1.003 -15.602 7.250 1.00 39.31 133 ASN A CA 1
ATOM 1107 C C . ASN A 1 133 ? 2.465 -15.297 7.547 1.00 39.31 133 ASN A C 1
ATOM 1109 O O . ASN A 1 133 ? 3.328 -16.106 7.206 1.00 39.31 133 ASN A O 1
ATOM 1113 N N . GLY A 1 134 ? 2.715 -14.136 8.163 1.00 42.62 134 GLY A N 1
ATOM 1114 C CA . GLY A 1 134 ? 4.023 -13.754 8.692 1.00 42.62 134 GLY A CA 1
ATOM 1115 C C . GLY A 1 134 ? 5.189 -14.163 7.792 1.00 42.62 134 GLY A C 1
ATOM 1116 O O . GLY A 1 134 ? 6.011 -14.967 8.207 1.00 42.62 134 GLY A O 1
ATOM 1117 N N . ILE A 1 135 ? 5.214 -13.662 6.553 1.00 40.25 135 ILE A N 1
ATOM 1118 C CA . ILE A 1 135 ? 6.267 -13.887 5.549 1.00 40.25 135 ILE A CA 1
ATOM 1119 C C . ILE A 1 135 ? 6.620 -15.378 5.344 1.00 40.25 135 ILE A C 1
ATOM 1121 O O . ILE A 1 135 ? 7.545 -15.927 5.941 1.00 40.25 135 ILE A O 1
ATOM 1125 N N . ASN A 1 136 ? 5.980 -16.010 4.358 1.00 29.09 136 ASN A N 1
ATOM 1126 C CA . ASN A 1 136 ? 6.632 -17.060 3.570 1.00 29.09 136 ASN A CA 1
ATOM 1127 C C . ASN A 1 136 ? 6.183 -17.008 2.112 1.00 29.09 136 ASN A C 1
ATOM 1129 O O . ASN A 1 136 ? 5.244 -17.686 1.734 1.00 29.09 136 ASN A O 1
ATOM 1133 N N . ILE A 1 137 ? 6.921 -16.189 1.362 1.00 39.00 137 ILE A N 1
ATOM 1134 C CA . ILE A 1 137 ? 7.052 -16.068 -0.093 1.00 39.00 137 ILE A CA 1
ATOM 1135 C C . ILE A 1 137 ? 6.364 -17.176 -0.921 1.00 39.00 137 ILE A C 1
ATOM 1137 O O . ILE A 1 137 ? 6.887 -18.280 -1.071 1.00 39.00 137 ILE A O 1
ATOM 1141 N N . ARG A 1 138 ? 5.343 -16.774 -1.672 1.00 29.59 138 ARG A N 1
ATOM 1142 C CA . ARG A 1 138 ? 5.088 -17.155 -3.056 1.00 29.59 138 ARG A CA 1
ATOM 1143 C C . ARG A 1 138 ? 4.788 -15.901 -3.850 1.00 29.59 138 ARG A C 1
ATOM 1145 O O . ARG A 1 138 ? 3.737 -15.273 -3.729 1.00 29.59 138 ARG A O 1
ATOM 1152 N N . ALA A 1 139 ? 5.722 -15.595 -4.745 1.00 30.88 139 ALA A N 1
ATOM 1153 C CA . ALA A 1 139 ? 5.394 -14.908 -5.978 1.00 30.88 139 ALA A CA 1
ATOM 1154 C C . ALA A 1 139 ? 4.168 -15.600 -6.587 1.00 30.88 139 ALA A C 1
ATOM 1156 O O . ALA A 1 139 ? 4.213 -16.792 -6.911 1.00 30.88 139 ALA A O 1
ATOM 1157 N N . LYS A 1 140 ? 3.057 -14.878 -6.735 1.00 29.36 140 LYS A N 1
ATOM 1158 C CA . LYS A 1 140 ? 2.000 -15.354 -7.620 1.00 29.36 140 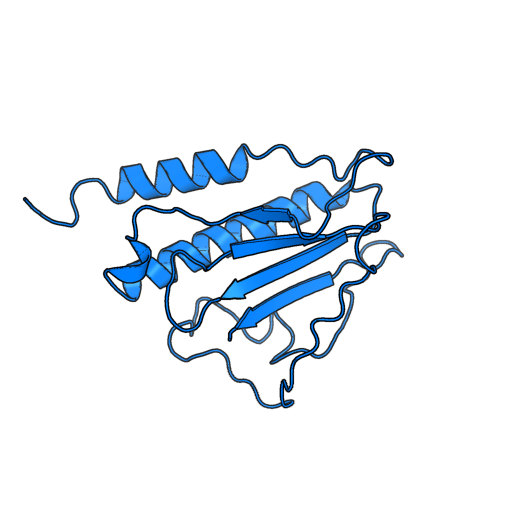LYS A CA 1
ATOM 1159 C C . LYS A 1 140 ? 2.430 -14.931 -9.015 1.00 29.36 140 LYS A C 1
ATOM 1161 O O . LYS A 1 140 ? 2.241 -13.785 -9.412 1.00 29.36 140 LYS A O 1
ATOM 1166 N N . LEU A 1 141 ? 3.081 -15.863 -9.708 1.00 28.88 141 LEU A N 1
ATOM 1167 C CA . LEU A 1 141 ? 3.415 -15.755 -11.122 1.00 28.88 141 LEU A CA 1
ATOM 1168 C C . LEU A 1 141 ? 2.111 -15.556 -11.902 1.00 28.88 141 LEU A C 1
ATOM 1170 O O . LEU A 1 141 ? 1.400 -16.511 -12.205 1.00 28.88 141 LEU A O 1
ATOM 1174 N N . PHE A 1 142 ? 1.780 -14.308 -12.206 1.00 31.11 142 PHE A N 1
ATOM 1175 C CA . PHE A 1 142 ? 0.882 -13.995 -13.304 1.00 31.11 142 PHE A CA 1
ATOM 1176 C C . PHE A 1 142 ? 1.776 -13.609 -14.478 1.00 31.11 142 PHE A C 1
ATOM 1178 O O . PHE A 1 142 ? 2.342 -12.521 -14.485 1.00 31.11 142 PHE A O 1
ATOM 1185 N N . ASN A 1 143 ? 1.894 -14.527 -15.442 1.00 30.88 143 ASN A N 1
ATOM 1186 C CA . ASN A 1 143 ? 2.633 -14.384 -16.703 1.00 30.88 143 ASN A CA 1
ATOM 1187 C C . ASN A 1 143 ? 4.172 -14.351 -16.597 1.00 30.88 143 ASN A C 1
ATOM 1189 O O . ASN A 1 143 ? 4.796 -13.449 -17.136 1.00 30.88 143 ASN A O 1
ATOM 1193 N N . ASN A 1 144 ? 4.793 -15.364 -15.978 1.00 37.16 144 ASN A N 1
ATOM 1194 C CA . ASN A 1 144 ? 6.253 -15.600 -16.024 1.00 37.16 144 ASN A CA 1
ATOM 1195 C C . ASN A 1 144 ? 7.171 -14.488 -15.465 1.00 37.16 144 ASN A C 1
ATOM 1197 O O . ASN A 1 144 ? 8.385 -14.599 -15.599 1.00 37.16 144 ASN A O 1
ATOM 1201 N N . GLU A 1 145 ? 6.635 -13.481 -14.774 1.00 45.19 145 GLU A N 1
ATOM 1202 C CA . GLU A 1 145 ? 7.420 -12.464 -14.065 1.00 45.19 145 GLU A CA 1
ATOM 1203 C C . GLU A 1 145 ? 7.000 -12.410 -12.587 1.00 45.19 145 GLU A C 1
ATOM 1205 O O . GLU A 1 145 ? 5.811 -12.473 -12.250 1.00 45.19 145 GLU A O 1
ATOM 1210 N N . GLU A 1 146 ? 7.979 -12.365 -11.680 1.00 47.25 146 GLU A N 1
ATOM 1211 C CA . GLU A 1 146 ? 7.750 -12.411 -10.235 1.00 47.25 146 GLU A CA 1
ATOM 1212 C C . GLU A 1 146 ? 7.066 -11.128 -9.737 1.00 47.25 146 GLU A C 1
ATOM 1214 O O . GLU A 1 146 ? 7.673 -10.059 -9.672 1.00 47.25 146 GLU A O 1
ATOM 1219 N N . LYS A 1 147 ? 5.791 -11.240 -9.350 1.00 51.59 147 LYS A N 1
ATOM 1220 C CA . LYS A 1 147 ? 5.038 -10.187 -8.655 1.00 51.59 147 LYS A CA 1
ATOM 1221 C C . LYS A 1 147 ? 4.897 -10.556 -7.181 1.00 51.59 147 LYS A C 1
ATOM 1223 O O . LYS A 1 147 ? 4.427 -11.651 -6.856 1.00 51.59 147 LYS A O 1
ATOM 1228 N N . PHE A 1 148 ? 5.288 -9.646 -6.287 1.00 52.81 148 PHE A N 1
ATOM 1229 C CA . PHE A 1 148 ? 5.273 -9.879 -4.839 1.00 52.81 148 PHE A CA 1
ATOM 1230 C C . PHE A 1 148 ? 4.272 -8.965 -4.126 1.00 52.81 148 PHE A C 1
ATOM 1232 O O . PHE A 1 148 ? 4.363 -7.738 -4.221 1.00 52.81 148 PHE A O 1
ATOM 1239 N N . ARG A 1 149 ? 3.365 -9.578 -3.355 1.00 52.97 149 ARG A N 1
ATOM 1240 C CA . ARG A 1 149 ? 2.379 -8.909 -2.495 1.00 52.97 149 ARG A CA 1
ATOM 1241 C C . ARG A 1 149 ? 2.693 -9.226 -1.034 1.00 52.97 149 ARG A C 1
ATOM 1243 O O . ARG A 1 149 ? 2.839 -10.400 -0.701 1.00 52.97 149 ARG A O 1
ATOM 1250 N N . ARG A 1 150 ? 2.820 -8.223 -0.156 1.00 56.53 150 ARG A N 1
ATOM 1251 C CA . ARG A 1 150 ? 3.065 -8.455 1.286 1.00 56.53 150 ARG A CA 1
ATOM 1252 C C . ARG A 1 150 ? 2.277 -7.484 2.175 1.00 56.53 150 ARG A C 1
ATOM 1254 O O . ARG A 1 150 ? 1.998 -6.355 1.793 1.00 56.53 150 ARG A O 1
ATOM 1261 N N . ILE A 1 151 ? 1.948 -7.903 3.391 1.00 54.22 151 ILE A N 1
ATOM 1262 C CA . ILE A 1 151 ? 1.577 -6.993 4.483 1.00 54.22 151 ILE A CA 1
ATOM 1263 C C . ILE A 1 151 ? 2.540 -7.275 5.625 1.00 54.22 151 ILE A C 1
ATOM 1265 O O . ILE A 1 151 ? 2.813 -8.433 5.931 1.00 54.22 151 ILE A O 1
ATOM 1269 N N . ILE A 1 152 ? 3.083 -6.217 6.209 1.00 54.19 152 ILE A N 1
ATOM 1270 C CA . ILE A 1 152 ? 4.141 -6.268 7.208 1.00 54.19 152 ILE A CA 1
ATOM 1271 C C . ILE A 1 152 ? 3.696 -5.399 8.365 1.00 54.19 152 ILE A C 1
ATOM 1273 O O . ILE A 1 152 ? 3.357 -4.230 8.186 1.00 54.19 152 ILE A O 1
ATOM 1277 N N . VAL A 1 153 ? 3.661 -6.008 9.540 1.00 53.94 153 VAL A N 1
ATOM 1278 C CA . VAL A 1 153 ? 3.244 -5.379 10.789 1.00 53.94 153 VAL A CA 1
ATOM 1279 C C . VAL A 1 153 ? 4.450 -5.403 11.718 1.00 53.94 153 VAL A C 1
ATOM 1281 O O . VAL A 1 153 ? 5.098 -6.446 11.811 1.00 53.94 153 VAL A O 1
ATOM 1284 N N . TYR A 1 154 ? 4.763 -4.272 12.346 1.00 49.53 154 TYR A N 1
ATOM 1285 C CA . TYR A 1 154 ? 5.839 -4.130 13.330 1.00 49.53 154 TYR A CA 1
ATOM 1286 C C . TYR A 1 154 ? 5.270 -3.911 14.729 1.00 49.53 154 TYR A C 1
ATOM 1288 O O . TYR A 1 154 ? 4.166 -3.327 14.826 1.00 49.53 154 TYR A O 1
#